Protein AF-A0ABD2IKB7-F1 (afdb_monomer)

Solvent-accessible surface area (backbone atoms only — not comparable to full-atom values): 7763 Å² total; per-residue (Å²): 134,60,76,66,59,55,52,52,53,53,53,51,49,54,49,46,44,50,51,31,52,49,42,38,49,51,48,58,51,61,67,73,79,58,76,78,95,60,91,88,40,71,68,62,49,49,51,37,52,50,39,39,52,43,30,52,53,41,40,52,55,45,49,54,51,50,51,52,64,71,72,52,77,84,47,81,87,52,75,61,56,63,69,58,49,33,60,50,23,46,51,42,15,49,46,23,39,51,42,17,51,50,45,47,63,74,49,47,41,81,88,78,74,42,69,46,96,63,79,50,67,51,31,55,48,24,42,50,51,11,52,52,22,43,45,46,38,70,77,68,104

Organism: Heterodera schachtii (NCBI:txid97005)

Radius of gyration: 17.63 Å; Cα contacts (8 Å, |Δi|>4): 123; chains: 1; bounding box: 43×24×58 Å

Foldseek 3Di:
DDPVLVVVVLVLLVVLLVLLVVLLVLLVCVVVPDDDDDDVCPLVVVLSVLSNVLSVVLNVLSVVVVVLVVPVVPDPVCVVVVVVQQVSLQSNLVSLQVSLVSVCVSQQDPPVRDRNPPPRVSSVSSNVSNVSSVCSNPVND

Structure (mmCIF, N/CA/C/O backbone):
data_AF-A0ABD2IKB7-F1
#
_entry.id   AF-A0ABD2IKB7-F1
#
loop_
_atom_site.group_PDB
_atom_site.id
_atom_site.type_symbol
_atom_site.label_atom_id
_atom_site.label_alt_id
_atom_site.label_comp_id
_atom_site.label_asym_id
_atom_site.label_entity_id
_atom_site.label_seq_id
_atom_site.pdbx_PDB_ins_code
_atom_site.Cartn_x
_atom_site.Cartn_y
_atom_site.Cartn_z
_atom_site.occupancy
_atom_site.B_iso_or_equiv
_atom_site.auth_seq_id
_atom_site.auth_comp_id
_atom_site.auth_asym_id
_atom_site.auth_atom_id
_atom_site.pdbx_PDB_model_num
ATOM 1 N N . MET A 1 1 ? -18.606 2.171 19.143 1.00 57.47 1 MET A N 1
ATOM 2 C CA . MET A 1 1 ? -18.263 1.098 18.176 1.00 57.47 1 MET A CA 1
ATOM 3 C C . MET A 1 1 ? -18.738 -0.252 18.702 1.00 57.47 1 MET A C 1
ATOM 5 O O . MET A 1 1 ? -18.486 -0.545 19.864 1.00 57.47 1 MET A O 1
ATOM 9 N N . THR A 1 2 ? -19.396 -1.073 17.878 1.00 66.75 2 THR A N 1
ATOM 10 C CA . THR A 1 2 ? -19.727 -2.467 18.227 1.00 66.75 2 THR A CA 1
ATOM 11 C C . THR A 1 2 ? -18.456 -3.328 18.248 1.00 66.75 2 THR A C 1
ATOM 13 O O . THR A 1 2 ? -17.520 -3.082 17.485 1.00 66.75 2 THR A O 1
ATOM 16 N N . ARG A 1 3 ? -18.401 -4.347 19.118 1.00 68.19 3 ARG A N 1
ATOM 17 C CA . ARG A 1 3 ? -17.240 -5.252 19.266 1.00 68.19 3 ARG A CA 1
ATOM 18 C C . ARG A 1 3 ? -16.834 -5.911 17.936 1.00 68.19 3 ARG A C 1
ATOM 20 O O . ARG A 1 3 ? -15.649 -6.049 17.664 1.00 68.19 3 ARG A O 1
ATOM 27 N N . ALA A 1 4 ? -17.815 -6.222 17.085 1.00 74.00 4 ALA A N 1
ATOM 28 C CA . ALA A 1 4 ? -17.607 -6.782 15.751 1.00 74.00 4 ALA A CA 1
ATOM 29 C C . ALA A 1 4 ? -16.868 -5.822 14.799 1.00 74.00 4 ALA A C 1
ATOM 31 O O . ALA A 1 4 ? -15.903 -6.234 14.162 1.00 74.00 4 ALA A O 1
ATOM 32 N N . ARG A 1 5 ? -17.245 -4.532 14.752 1.00 74.00 5 ARG A N 1
ATOM 33 C CA . ARG A 1 5 ? -16.571 -3.524 13.905 1.00 74.00 5 ARG A CA 1
ATOM 34 C C . ARG A 1 5 ? -15.096 -3.377 14.283 1.00 74.00 5 ARG A C 1
ATOM 36 O O . ARG A 1 5 ? -14.251 -3.343 13.401 1.00 74.00 5 ARG A O 1
ATOM 43 N N . ARG A 1 6 ? -14.778 -3.361 15.584 1.00 73.25 6 ARG A N 1
ATOM 44 C CA . ARG A 1 6 ? -13.382 -3.287 16.056 1.00 73.25 6 ARG A CA 1
ATOM 45 C C . ARG A 1 6 ? -12.547 -4.484 15.602 1.00 73.25 6 ARG A C 1
ATOM 47 O O . ARG A 1 6 ? -11.432 -4.280 15.140 1.00 73.25 6 ARG A O 1
ATOM 54 N N . CYS A 1 7 ? -13.081 -5.705 15.693 1.00 77.00 7 CYS A N 1
ATOM 55 C CA . CYS A 1 7 ? -12.375 -6.892 15.202 1.00 77.00 7 CYS A CA 1
ATOM 56 C C . CYS A 1 7 ? -12.106 -6.812 13.697 1.00 77.00 7 CYS A C 1
ATOM 58 O O . CYS A 1 7 ? -10.986 -7.078 13.279 1.00 77.00 7 CYS A O 1
ATOM 60 N N . VAL A 1 8 ? -13.097 -6.400 12.899 1.00 81.75 8 VAL A N 1
ATOM 61 C CA . VAL A 1 8 ? -12.941 -6.290 11.441 1.00 81.75 8 VAL A CA 1
ATOM 62 C C . VAL A 1 8 ? -11.869 -5.261 11.074 1.00 81.75 8 VAL A C 1
ATOM 64 O O . VAL A 1 8 ? -10.958 -5.571 10.309 1.00 81.75 8 VAL A O 1
ATOM 67 N N . VAL A 1 9 ? -11.908 -4.069 11.671 1.00 80.75 9 VAL A N 1
ATOM 68 C CA . VAL A 1 9 ? -10.909 -3.025 11.397 1.00 80.75 9 VAL A CA 1
ATOM 69 C C . VAL A 1 9 ? -9.505 -3.480 11.818 1.00 80.75 9 VAL A C 1
ATOM 71 O O . VAL A 1 9 ? -8.565 -3.347 11.038 1.00 80.75 9 VAL A O 1
ATOM 74 N N . LEU A 1 10 ? -9.357 -4.110 12.990 1.00 81.81 10 LEU A N 1
ATOM 75 C CA . LEU A 1 10 ? -8.077 -4.690 13.418 1.00 81.81 10 LEU A CA 1
ATOM 76 C C . LEU A 1 10 ? -7.557 -5.729 12.417 1.00 81.81 10 LEU A C 1
ATOM 78 O O . LEU A 1 10 ? -6.387 -5.668 12.048 1.00 81.81 10 LEU A O 1
ATOM 82 N N . THR A 1 11 ? -8.414 -6.637 11.936 1.00 84.50 11 THR A N 1
ATOM 83 C CA . THR A 1 11 ? -8.009 -7.632 10.928 1.00 84.50 11 THR A CA 1
ATOM 84 C C . THR A 1 11 ? -7.609 -7.001 9.596 1.00 84.50 11 THR A C 1
ATOM 86 O O . THR A 1 11 ? -6.688 -7.475 8.944 1.00 84.50 11 THR A O 1
ATOM 89 N N . LEU A 1 12 ? -8.254 -5.910 9.184 1.00 86.44 12 LEU A N 1
ATOM 90 C CA . LEU A 1 12 ? -7.916 -5.229 7.935 1.00 86.44 12 LEU A CA 1
ATOM 91 C C . LEU A 1 12 ? -6.576 -4.490 8.032 1.00 86.44 12 LEU A C 1
ATOM 93 O O . LEU A 1 12 ? -5.781 -4.554 7.095 1.00 86.44 12 LEU A O 1
ATOM 97 N N . TYR A 1 13 ? -6.279 -3.854 9.169 1.00 85.25 13 TYR A N 1
ATOM 98 C CA . TYR A 1 13 ? -4.971 -3.228 9.391 1.00 85.25 13 TYR A CA 1
ATOM 99 C C . TYR A 1 13 ? -3.838 -4.256 9.518 1.00 85.25 13 TYR A C 1
ATOM 101 O O . TYR A 1 13 ? -2.741 -3.989 9.032 1.00 85.25 13 TYR A O 1
ATOM 109 N N . THR A 1 14 ? -4.078 -5.444 10.089 1.00 86.31 14 THR A N 1
ATOM 110 C CA . THR A 1 14 ? -3.065 -6.519 10.087 1.00 86.31 14 THR A CA 1
ATOM 111 C C . THR A 1 14 ? -2.855 -7.116 8.696 1.00 86.31 14 THR A C 1
ATOM 113 O O . THR A 1 14 ? -1.727 -7.424 8.320 1.00 86.31 14 THR A O 1
ATOM 116 N N . ILE A 1 15 ? -3.912 -7.244 7.890 1.00 89.44 15 ILE A N 1
ATOM 117 C CA . ILE A 1 15 ? -3.786 -7.648 6.484 1.00 89.44 15 ILE A CA 1
ATOM 118 C C . ILE A 1 15 ? -3.009 -6.587 5.687 1.00 89.44 15 ILE A C 1
ATOM 120 O O . ILE A 1 15 ? -2.138 -6.944 4.894 1.00 89.44 15 ILE A O 1
ATOM 124 N N . SER A 1 16 ? -3.255 -5.296 5.935 1.00 89.75 16 SER A N 1
ATOM 125 C CA . SER A 1 16 ? -2.509 -4.195 5.310 1.00 89.75 16 SER A CA 1
ATOM 126 C C . SER A 1 16 ? -1.011 -4.251 5.624 1.00 89.75 16 SER A C 1
ATOM 128 O O . SER A 1 16 ? -0.189 -4.154 4.709 1.00 89.75 16 SER A O 1
ATOM 130 N N . THR A 1 17 ? -0.619 -4.486 6.882 1.00 87.62 17 THR A N 1
ATOM 131 C CA . THR A 1 17 ? 0.808 -4.590 7.230 1.00 87.62 17 THR A CA 1
ATOM 132 C C . THR A 1 17 ? 1.476 -5.792 6.560 1.00 87.62 17 THR A C 1
ATOM 134 O O . THR A 1 17 ? 2.615 -5.674 6.101 1.00 87.62 17 THR A O 1
ATOM 137 N N . LEU A 1 18 ? 0.775 -6.926 6.443 1.00 91.62 18 LEU A N 1
ATOM 138 C CA . LEU A 1 18 ? 1.269 -8.106 5.723 1.00 91.62 18 LEU A CA 1
ATOM 139 C C . LEU A 1 18 ? 1.435 -7.838 4.220 1.00 91.62 18 LEU A C 1
ATOM 141 O O . LEU A 1 18 ? 2.496 -8.127 3.669 1.00 91.62 18 LEU A O 1
ATOM 145 N N . LEU A 1 19 ? 0.432 -7.241 3.570 1.00 89.62 19 LEU A N 1
ATOM 146 C CA . LEU A 1 19 ? 0.488 -6.857 2.152 1.00 89.62 19 LEU A CA 1
ATOM 147 C C . LEU A 1 19 ? 1.601 -5.844 1.877 1.00 89.62 19 LEU A C 1
ATOM 149 O O . LEU A 1 19 ? 2.325 -5.987 0.896 1.00 89.62 19 LEU A O 1
ATOM 153 N N . SER A 1 20 ? 1.783 -4.856 2.754 1.00 88.12 20 SER A N 1
ATOM 154 C CA . SER A 1 20 ? 2.860 -3.873 2.615 1.00 88.12 20 SER A CA 1
ATOM 155 C C . SER A 1 20 ? 4.244 -4.517 2.778 1.00 88.12 20 SER A C 1
ATOM 157 O O . SER A 1 20 ? 5.159 -4.254 1.999 1.00 88.12 20 SER A O 1
ATOM 159 N N . SER A 1 21 ? 4.391 -5.454 3.721 1.00 87.19 21 SER A N 1
ATOM 160 C CA . SER A 1 21 ? 5.635 -6.222 3.896 1.00 87.19 21 SER A CA 1
ATOM 161 C C . SER A 1 21 ? 5.928 -7.107 2.679 1.00 87.19 21 SER A C 1
ATOM 163 O O . SER A 1 21 ? 7.072 -7.212 2.237 1.00 87.19 21 SER A O 1
ATOM 165 N N . PHE A 1 22 ? 4.888 -7.705 2.093 1.00 88.81 22 PHE A N 1
ATOM 166 C CA . PHE A 1 22 ? 4.992 -8.469 0.854 1.00 88.81 22 PHE A CA 1
ATOM 167 C C . PHE A 1 22 ? 5.361 -7.583 -0.344 1.00 88.81 22 PHE A C 1
ATOM 169 O O . PHE A 1 22 ? 6.160 -7.993 -1.182 1.00 88.81 22 PHE A O 1
ATOM 176 N N . LEU A 1 23 ? 4.862 -6.346 -0.398 1.00 85.69 23 LEU A N 1
ATOM 177 C CA . LEU A 1 23 ? 5.242 -5.374 -1.423 1.00 85.69 23 LEU A CA 1
ATOM 178 C C . LEU A 1 23 ? 6.725 -4.989 -1.324 1.00 85.69 23 LEU A C 1
ATOM 180 O O . LEU A 1 23 ? 7.407 -4.949 -2.346 1.00 85.69 23 LEU A O 1
ATOM 184 N N . ILE A 1 24 ? 7.249 -4.796 -0.107 1.00 85.56 24 ILE A N 1
ATOM 185 C CA . ILE A 1 24 ? 8.689 -4.581 0.121 1.00 85.56 24 ILE A CA 1
ATOM 186 C C . ILE A 1 24 ? 9.489 -5.804 -0.328 1.00 85.56 24 ILE A C 1
ATOM 188 O O . ILE A 1 24 ? 10.497 -5.649 -1.011 1.00 85.56 24 ILE A O 1
ATOM 192 N N . TYR A 1 25 ? 9.038 -7.014 0.016 1.00 83.94 25 TYR A N 1
ATOM 193 C CA . TYR A 1 25 ? 9.689 -8.250 -0.419 1.00 83.94 25 TYR A CA 1
ATOM 194 C C . TYR A 1 25 ? 9.753 -8.337 -1.949 1.00 83.94 25 TYR A C 1
ATOM 196 O O . TYR A 1 25 ? 10.826 -8.551 -2.510 1.00 83.94 25 TYR A O 1
ATOM 204 N N . LEU A 1 26 ? 8.631 -8.107 -2.633 1.00 80.81 26 LEU A N 1
ATOM 205 C CA . LEU A 1 26 ? 8.571 -8.135 -4.092 1.00 80.81 26 LEU A CA 1
ATOM 206 C C . LEU A 1 26 ? 9.456 -7.062 -4.730 1.00 80.81 26 LEU A C 1
ATOM 208 O O . LEU A 1 26 ? 10.151 -7.367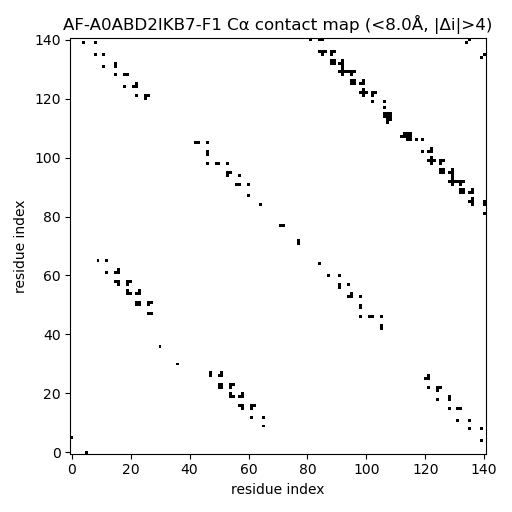 -5.694 1.00 80.81 26 LEU A O 1
ATOM 212 N N . ALA A 1 27 ? 9.463 -5.840 -4.192 1.00 76.44 27 ALA A N 1
ATOM 213 C CA . ALA A 1 27 ? 10.287 -4.747 -4.702 1.00 76.44 27 ALA A CA 1
ATOM 214 C C . ALA A 1 27 ? 11.791 -4.976 -4.450 1.00 76.44 27 ALA A C 1
ATOM 216 O O . ALA A 1 27 ? 12.606 -4.696 -5.325 1.00 76.44 27 ALA A O 1
ATOM 217 N N . ALA A 1 28 ? 12.168 -5.535 -3.295 1.00 72.38 28 ALA A N 1
ATOM 218 C CA . ALA A 1 28 ? 13.562 -5.791 -2.927 1.00 72.38 28 ALA A CA 1
ATOM 219 C C . ALA A 1 28 ? 14.161 -7.006 -3.659 1.00 72.38 28 ALA A C 1
ATOM 221 O O . ALA A 1 28 ? 15.271 -6.933 -4.188 1.00 72.38 28 ALA A O 1
ATOM 222 N N . PHE A 1 29 ? 13.428 -8.123 -3.736 1.00 65.12 29 PHE A N 1
ATOM 223 C CA . PHE A 1 29 ? 13.914 -9.348 -4.385 1.00 65.12 29 PHE A CA 1
ATOM 224 C C . PHE A 1 29 ? 13.848 -9.296 -5.917 1.00 65.12 29 PHE A C 1
ATOM 226 O O . PHE A 1 29 ? 14.517 -10.101 -6.572 1.00 65.12 29 PHE A O 1
ATOM 233 N N . HIS A 1 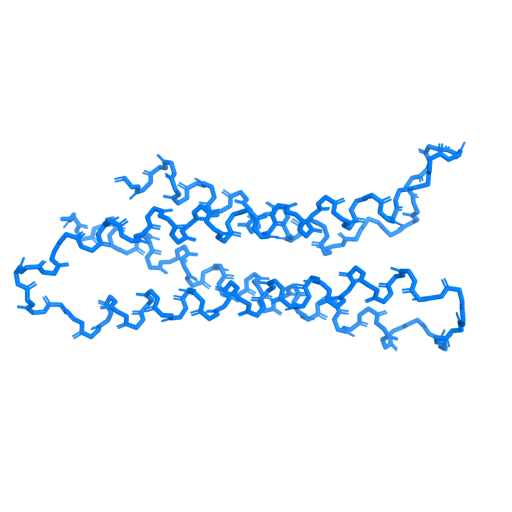30 ? 13.134 -8.325 -6.508 1.00 58.69 30 HIS A N 1
ATOM 234 C CA . HIS A 1 30 ? 13.144 -8.105 -7.961 1.00 58.69 30 HIS A CA 1
ATOM 235 C C . HIS A 1 30 ? 14.563 -7.882 -8.513 1.00 58.69 30 HIS A C 1
ATOM 237 O O . HIS A 1 30 ? 14.850 -8.260 -9.647 1.00 58.69 30 HIS A O 1
ATOM 243 N N . CYS A 1 31 ? 15.458 -7.318 -7.696 1.00 52.28 31 CYS A N 1
ATOM 244 C CA . CYS A 1 31 ? 16.831 -6.984 -8.070 1.00 52.28 31 CYS A CA 1
ATOM 245 C C . CYS A 1 31 ? 17.787 -8.197 -8.022 1.00 52.28 31 CYS A C 1
ATOM 247 O O . CYS A 1 31 ? 18.745 -8.278 -8.786 1.00 52.28 31 CYS A O 1
ATOM 249 N N . GLN A 1 32 ? 17.523 -9.188 -7.164 1.00 48.56 32 GLN A N 1
ATOM 250 C CA . GLN A 1 32 ? 18.484 -10.269 -6.907 1.00 48.56 32 GLN A CA 1
ATOM 251 C C . GLN A 1 32 ? 18.319 -11.482 -7.843 1.00 48.56 32 GLN A C 1
ATOM 253 O O . GLN A 1 32 ? 19.276 -12.224 -8.061 1.00 48.56 32 GLN A O 1
ATOM 258 N N . SER A 1 33 ? 17.130 -11.695 -8.421 1.00 44.88 33 SER A N 1
ATOM 259 C CA . SER A 1 33 ? 16.817 -12.918 -9.182 1.00 44.88 33 SER A CA 1
ATOM 260 C C . SER A 1 33 ? 17.141 -12.858 -10.685 1.00 44.88 33 SER A C 1
ATOM 262 O O . SER A 1 33 ? 17.140 -13.903 -11.337 1.00 44.88 33 SER A O 1
ATOM 264 N N . MET A 1 34 ? 17.405 -11.684 -11.264 1.00 43.38 34 MET A N 1
ATOM 265 C CA . MET A 1 34 ? 17.671 -11.523 -12.701 1.00 43.38 34 MET A CA 1
ATOM 266 C C . MET A 1 34 ? 18.989 -10.767 -12.905 1.00 43.38 34 MET A C 1
ATOM 268 O O . MET A 1 34 ? 19.002 -9.554 -13.017 1.00 43.38 34 MET A O 1
ATOM 272 N N . PHE A 1 35 ? 20.098 -11.515 -12.893 1.00 39.56 35 PHE A N 1
ATOM 273 C CA . PHE A 1 35 ? 21.381 -11.219 -13.549 1.00 39.56 35 PHE A CA 1
ATOM 274 C C . PHE A 1 35 ? 21.751 -9.737 -13.769 1.00 39.56 35 PHE A C 1
ATOM 276 O O . PHE A 1 35 ? 21.280 -9.124 -14.715 1.00 39.56 35 PHE A O 1
ATOM 283 N N . ARG A 1 36 ? 22.738 -9.249 -12.997 1.00 40.00 36 ARG A N 1
ATOM 284 C CA . ARG A 1 36 ? 23.550 -8.046 -13.279 1.00 40.00 36 ARG A CA 1
ATOM 285 C C . ARG A 1 36 ? 22.742 -6.823 -13.718 1.00 40.00 36 ARG A C 1
ATOM 287 O O . ARG A 1 36 ? 22.555 -6.573 -14.902 1.00 40.00 36 ARG A O 1
ATOM 294 N N . CYS A 1 37 ? 22.431 -5.994 -12.737 1.00 48.22 37 CYS A N 1
ATOM 295 C CA . CYS A 1 37 ? 22.014 -4.625 -12.945 1.00 48.22 37 CYS A CA 1
ATOM 296 C C . CYS A 1 37 ? 23.000 -3.854 -13.862 1.00 48.22 37 CYS A C 1
ATOM 298 O O . CYS A 1 37 ? 24.098 -3.487 -13.431 1.00 48.22 37 CYS A O 1
ATOM 300 N N . THR A 1 38 ? 22.647 -3.646 -15.136 1.00 40.97 38 THR A N 1
ATOM 301 C CA . THR A 1 38 ? 23.361 -2.774 -16.084 1.00 40.97 38 THR A CA 1
ATOM 302 C C . THR A 1 38 ? 22.532 -1.538 -16.422 1.00 40.97 38 THR A C 1
ATOM 304 O O . THR A 1 38 ? 21.363 -1.659 -16.759 1.00 40.97 38 THR A O 1
ATOM 307 N N . LEU A 1 39 ? 23.217 -0.385 -16.418 1.00 45.03 39 LEU A N 1
ATOM 308 C CA . LEU A 1 39 ? 22.904 1.031 -16.713 1.00 45.03 39 LEU A CA 1
ATOM 309 C C . LEU A 1 39 ? 21.614 1.485 -17.458 1.00 45.03 39 LEU A C 1
ATOM 311 O O . LEU A 1 39 ? 21.341 2.682 -17.436 1.00 45.03 39 LEU A O 1
ATOM 315 N N . LEU A 1 40 ? 20.786 0.613 -18.044 1.00 47.31 40 LEU A N 1
ATOM 316 C CA . LEU A 1 40 ? 19.433 0.920 -18.562 1.00 47.31 40 LEU A CA 1
ATOM 317 C C . LEU A 1 40 ? 18.385 1.106 -17.431 1.00 47.31 40 LEU A C 1
ATOM 319 O O . LEU A 1 40 ? 17.182 1.155 -17.650 1.00 47.31 40 LEU A O 1
ATOM 323 N N . GLU A 1 41 ? 18.862 1.169 -16.191 1.00 52.38 41 GLU A N 1
ATOM 324 C CA . GLU A 1 41 ? 18.179 0.702 -14.984 1.00 52.38 41 GLU A CA 1
ATOM 325 C C . GLU A 1 41 ? 17.876 1.810 -13.974 1.00 52.38 41 GLU A C 1
ATOM 327 O O . GLU A 1 41 ? 17.189 1.601 -12.979 1.00 52.38 41 GLU A O 1
ATOM 332 N N . LYS A 1 42 ? 18.329 3.030 -14.261 1.00 49.81 42 LYS A N 1
ATOM 333 C CA . LYS A 1 42 ? 18.089 4.205 -13.417 1.00 49.81 42 LYS A CA 1
ATOM 334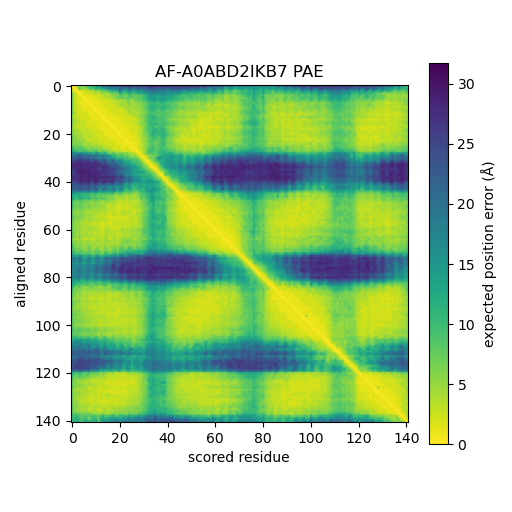 C C . LYS A 1 42 ? 16.595 4.561 -13.315 1.00 49.81 42 LYS A C 1
ATOM 336 O O . LYS A 1 42 ? 16.165 5.108 -12.305 1.00 49.81 42 LYS A O 1
ATOM 341 N N . GLN A 1 43 ? 15.810 4.229 -14.344 1.00 52.47 43 GLN A N 1
ATOM 342 C CA . GLN A 1 43 ? 14.370 4.494 -14.409 1.00 52.47 43 GLN A CA 1
ATOM 343 C C . GLN A 1 43 ? 13.551 3.438 -13.640 1.00 52.47 43 GLN A C 1
ATOM 345 O O . GLN A 1 43 ? 12.641 3.803 -12.903 1.00 52.47 43 GLN A O 1
ATOM 350 N N . ASN A 1 44 ? 13.956 2.163 -13.688 1.00 59.03 44 ASN A N 1
ATOM 351 C CA . ASN A 1 44 ? 13.334 1.080 -12.907 1.00 59.03 44 ASN A CA 1
ATOM 352 C C . ASN A 1 44 ? 13.741 1.115 -11.422 1.00 59.03 44 ASN A C 1
ATOM 354 O O . ASN A 1 44 ? 12.967 0.722 -10.554 1.00 59.03 44 ASN A O 1
ATOM 358 N N . GLN A 1 45 ? 14.931 1.637 -11.100 1.00 64.12 45 GLN A N 1
ATOM 359 C CA . GLN A 1 45 ? 15.332 1.893 -9.712 1.00 64.12 45 GLN A CA 1
ATOM 360 C C . GLN A 1 45 ? 14.436 2.935 -9.037 1.00 64.12 45 GLN A C 1
ATOM 362 O O . GLN A 1 45 ? 14.137 2.814 -7.851 1.00 64.12 45 GLN A O 1
ATOM 367 N N . PHE A 1 46 ? 13.984 3.950 -9.781 1.00 70.31 46 PHE A N 1
ATOM 368 C CA . PHE A 1 46 ? 13.116 4.987 -9.231 1.00 70.31 46 PHE A CA 1
ATOM 369 C C . PHE A 1 46 ? 11.765 4.416 -8.781 1.00 70.31 46 PHE A C 1
ATOM 371 O O . PHE A 1 46 ? 11.341 4.688 -7.659 1.00 70.31 46 PHE A O 1
ATOM 378 N N . THR A 1 47 ? 11.120 3.577 -9.598 1.00 74.38 47 THR A N 1
ATOM 379 C CA . THR A 1 47 ? 9.809 3.003 -9.249 1.00 74.38 47 THR A CA 1
ATOM 380 C C . THR A 1 47 ? 9.898 2.070 -8.042 1.00 74.38 47 THR A C 1
ATOM 382 O O . THR A 1 47 ? 9.088 2.176 -7.121 1.00 74.38 47 THR A O 1
ATOM 385 N N . GLN A 1 48 ? 10.954 1.255 -7.970 1.00 73.88 48 GLN A N 1
ATOM 386 C CA . GLN A 1 48 ? 11.211 0.350 -6.848 1.00 73.88 48 GLN A CA 1
ATOM 387 C C . GLN A 1 48 ? 11.475 1.101 -5.539 1.00 73.88 48 GLN A C 1
ATOM 389 O O . GLN A 1 48 ? 10.896 0.763 -4.505 1.00 73.88 48 GLN A O 1
ATOM 394 N N . ILE A 1 49 ? 12.319 2.140 -5.566 1.00 79.88 49 ILE A N 1
ATOM 395 C CA . ILE A 1 49 ? 12.622 2.948 -4.374 1.00 79.88 49 ILE A CA 1
ATOM 396 C C . ILE A 1 49 ? 11.358 3.658 -3.877 1.00 79.88 49 ILE A C 1
ATOM 398 O O . ILE A 1 49 ? 11.101 3.677 -2.672 1.00 79.88 49 ILE A O 1
ATOM 402 N N . VAL A 1 50 ? 10.547 4.200 -4.790 1.00 83.25 50 VAL A N 1
ATOM 403 C CA . VAL A 1 50 ? 9.274 4.852 -4.450 1.00 83.25 50 VAL A CA 1
ATOM 404 C C . VAL A 1 50 ? 8.289 3.852 -3.839 1.00 83.25 50 VAL A C 1
ATOM 406 O O . VAL A 1 50 ? 7.690 4.147 -2.803 1.00 83.25 50 VAL A O 1
ATOM 409 N N . ALA A 1 51 ? 8.166 2.653 -4.412 1.00 83.38 51 ALA A N 1
ATOM 410 C CA . ALA A 1 51 ? 7.306 1.595 -3.888 1.00 83.38 51 ALA A CA 1
ATOM 411 C C . ALA A 1 51 ? 7.721 1.161 -2.469 1.00 83.38 51 ALA A C 1
ATOM 413 O O . ALA A 1 51 ? 6.870 1.068 -1.583 1.00 83.38 51 ALA A O 1
ATOM 414 N N . ILE A 1 52 ? 9.024 0.972 -2.220 1.00 84.69 52 ILE A N 1
ATOM 415 C CA . ILE A 1 52 ? 9.557 0.634 -0.888 1.00 84.69 52 ILE A CA 1
ATOM 416 C C . ILE A 1 52 ? 9.302 1.774 0.107 1.00 84.69 52 ILE A C 1
ATOM 418 O O . ILE A 1 52 ? 8.849 1.524 1.225 1.00 84.69 52 ILE A O 1
ATOM 422 N N . LEU A 1 53 ? 9.548 3.027 -0.290 1.00 88.06 53 LEU A N 1
ATOM 423 C CA . LEU A 1 53 ? 9.318 4.193 0.564 1.00 88.06 53 LEU A CA 1
ATOM 424 C C . LEU A 1 53 ? 7.845 4.294 0.982 1.00 88.06 53 LEU A C 1
ATOM 426 O O . LEU A 1 53 ? 7.547 4.465 2.165 1.00 88.06 53 LEU A O 1
ATOM 430 N N . PHE A 1 54 ? 6.921 4.161 0.030 1.00 89.38 54 PHE A N 1
ATOM 431 C CA . PHE A 1 54 ? 5.487 4.235 0.305 1.00 89.38 54 PHE A CA 1
ATOM 432 C C . PHE A 1 54 ? 5.004 3.052 1.144 1.00 89.38 54 PHE A C 1
ATOM 434 O O . PHE A 1 54 ? 4.229 3.259 2.078 1.00 89.38 54 PHE A O 1
ATOM 441 N N . ALA A 1 55 ? 5.519 1.844 0.911 1.00 86.62 55 ALA A N 1
ATOM 442 C CA . ALA A 1 55 ? 5.230 0.685 1.752 1.00 86.62 55 ALA A CA 1
ATOM 443 C C . ALA A 1 55 ? 5.663 0.898 3.212 1.00 86.62 55 ALA A C 1
ATOM 445 O O . ALA A 1 55 ? 4.883 0.651 4.138 1.00 86.62 55 ALA A O 1
ATOM 446 N N . CYS A 1 56 ? 6.871 1.429 3.430 1.00 88.19 56 CYS A N 1
ATOM 447 C CA . CYS A 1 56 ? 7.369 1.786 4.759 1.00 88.19 56 CYS A CA 1
ATOM 448 C C . CYS A 1 56 ? 6.469 2.819 5.450 1.00 88.19 56 CYS A C 1
ATOM 450 O O . CYS A 1 56 ? 6.122 2.644 6.619 1.00 88.19 56 CYS A O 1
ATOM 452 N N . MET A 1 57 ? 6.039 3.862 4.732 1.00 90.12 57 MET A N 1
ATOM 453 C CA . MET A 1 57 ? 5.119 4.869 5.275 1.00 90.12 57 MET A CA 1
ATOM 454 C C . MET A 1 57 ? 3.765 4.257 5.664 1.00 90.12 57 MET A C 1
ATOM 456 O O . MET A 1 57 ? 3.253 4.550 6.745 1.00 90.12 57 MET A O 1
ATOM 460 N N . ILE A 1 58 ? 3.216 3.353 4.842 1.00 89.62 58 ILE A N 1
ATOM 461 C CA . ILE A 1 58 ? 1.958 2.646 5.136 1.00 89.62 58 ILE A CA 1
ATOM 462 C C . ILE A 1 58 ? 2.101 1.748 6.374 1.00 89.62 58 ILE A C 1
ATOM 464 O O . ILE A 1 58 ? 1.198 1.722 7.216 1.00 89.62 58 ILE A O 1
ATOM 468 N N . ILE A 1 59 ? 3.235 1.053 6.534 1.00 89.44 59 ILE A N 1
ATOM 469 C CA . ILE A 1 59 ? 3.513 0.231 7.726 1.00 89.44 59 ILE A CA 1
ATOM 470 C C . ILE A 1 59 ? 3.561 1.108 8.974 1.00 89.44 59 ILE A C 1
ATOM 472 O O . ILE A 1 59 ? 2.878 0.803 9.950 1.00 89.44 59 ILE A O 1
ATOM 476 N N . ILE A 1 60 ? 4.321 2.206 8.943 1.00 89.38 60 ILE A N 1
ATOM 477 C CA . ILE A 1 60 ? 4.442 3.121 10.085 1.00 89.38 60 ILE A CA 1
ATOM 478 C C . ILE A 1 60 ? 3.062 3.665 10.466 1.00 89.38 60 ILE A C 1
ATOM 480 O O . ILE A 1 60 ? 2.675 3.596 11.632 1.00 89.38 60 ILE A O 1
ATOM 484 N N . SER A 1 61 ? 2.283 4.130 9.488 1.00 86.94 61 SER A N 1
ATOM 485 C CA . SER A 1 61 ? 0.955 4.691 9.741 1.00 86.94 61 SER A CA 1
ATOM 486 C C . SER A 1 61 ? -0.038 3.657 10.291 1.00 86.94 61 SER A C 1
ATOM 488 O O . SER A 1 61 ? -0.832 3.951 11.189 1.00 86.94 61 SER A O 1
ATOM 490 N N . SER A 1 62 ? 0.036 2.414 9.806 1.00 85.88 62 SER A N 1
ATOM 491 C CA . SER A 1 62 ? -0.793 1.301 10.288 1.00 85.88 62 SER A CA 1
ATOM 492 C C . SER A 1 62 ? -0.402 0.857 11.701 1.00 85.88 62 SER A C 1
ATOM 494 O O . SER A 1 62 ? -1.275 0.610 12.532 1.00 85.88 62 SER A O 1
ATOM 496 N N . LEU A 1 63 ? 0.898 0.817 12.014 1.00 84.38 63 LEU A N 1
ATOM 497 C CA . LEU A 1 63 ? 1.401 0.499 13.354 1.00 84.38 63 LEU A CA 1
ATOM 498 C C . LEU A 1 63 ? 1.054 1.587 14.372 1.00 84.38 63 LEU A C 1
ATOM 500 O O . LEU A 1 63 ? 0.661 1.258 15.490 1.00 84.38 63 LEU A O 1
ATOM 504 N N . ILE A 1 64 ? 1.144 2.866 13.995 1.00 84.69 64 ILE A N 1
ATOM 505 C CA . ILE A 1 64 ? 0.730 3.989 14.852 1.00 84.69 64 ILE A CA 1
ATOM 506 C C . ILE A 1 64 ? -0.759 3.869 15.195 1.00 84.69 64 ILE A C 1
ATOM 508 O O . ILE A 1 64 ? -1.136 4.031 16.359 1.00 84.69 64 ILE A O 1
ATOM 512 N N . TRP A 1 65 ? -1.602 3.540 14.211 1.00 80.69 65 TRP A N 1
ATOM 513 C CA . TRP A 1 65 ? -3.031 3.326 14.440 1.00 80.69 65 TRP A CA 1
ATOM 514 C C . TRP A 1 65 ? -3.289 2.1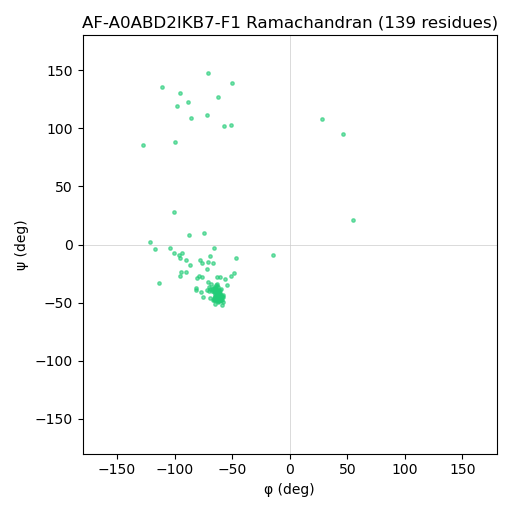22 15.358 1.00 80.69 65 TRP A C 1
ATOM 516 O O . TRP A 1 65 ? -4.069 2.230 16.309 1.00 80.69 65 TRP A O 1
ATOM 526 N N . LEU A 1 66 ? -2.602 0.998 15.133 1.00 79.31 66 LEU A N 1
ATOM 527 C CA . LEU A 1 66 ? -2.747 -0.217 15.942 1.00 79.31 66 LEU A CA 1
ATOM 528 C C . LEU A 1 66 ? -2.286 0.016 17.390 1.00 79.31 66 LEU A C 1
ATOM 530 O O . LEU A 1 66 ? -3.008 -0.317 18.329 1.00 79.31 66 LEU A O 1
ATOM 534 N N . TYR A 1 67 ? -1.147 0.684 17.580 1.00 79.81 67 TYR A N 1
ATOM 535 C CA . TYR A 1 67 ? -0.641 1.082 18.895 1.00 79.81 67 TYR A CA 1
ATOM 536 C C . TYR A 1 67 ? -1.627 1.994 19.638 1.00 79.81 67 TYR A C 1
ATOM 538 O O . TYR A 1 67 ? -1.936 1.756 20.809 1.00 79.81 67 TYR A O 1
ATOM 546 N N . ALA A 1 68 ? -2.175 3.005 18.953 1.00 75.81 68 ALA A N 1
ATOM 547 C CA . ALA A 1 68 ? -3.156 3.915 19.537 1.00 75.81 68 ALA A CA 1
ATOM 548 C C . ALA A 1 68 ? -4.429 3.183 19.998 1.00 75.81 68 ALA A C 1
ATOM 550 O O . ALA A 1 68 ? -4.953 3.493 21.069 1.00 75.81 68 ALA A O 1
ATOM 551 N N . ASN A 1 69 ? -4.890 2.189 19.232 1.00 71.75 69 ASN A N 1
ATOM 552 C CA . ASN A 1 69 ? -6.089 1.410 19.548 1.00 71.75 69 ASN A CA 1
ATOM 553 C C . ASN A 1 69 ? -5.863 0.320 20.608 1.00 71.75 69 ASN A C 1
ATOM 555 O O . ASN A 1 69 ? -6.805 -0.015 21.325 1.00 71.75 69 ASN A O 1
ATOM 559 N N . CYS A 1 70 ? -4.645 -0.212 20.749 1.00 70.19 70 CYS A N 1
ATOM 560 C CA . CYS A 1 70 ? -4.317 -1.187 21.793 1.00 70.19 70 CYS A CA 1
ATOM 561 C C . CYS A 1 70 ? -4.133 -0.544 23.177 1.00 70.19 70 CYS A C 1
ATOM 563 O O . CYS A 1 70 ? -4.600 -1.106 24.164 1.00 70.19 70 CYS A O 1
ATOM 565 N N . TYR A 1 71 ? -3.475 0.619 23.265 1.00 65.44 71 TYR A N 1
ATOM 566 C CA . TYR A 1 71 ? -3.074 1.199 24.558 1.00 65.44 71 TYR A CA 1
ATOM 567 C C . TYR A 1 71 ? -4.050 2.225 25.146 1.00 65.44 71 TYR A C 1
ATOM 569 O O . TYR A 1 71 ? -4.084 2.392 26.362 1.00 65.44 71 TYR A O 1
ATOM 577 N N . LYS A 1 72 ? -4.844 2.940 24.337 1.00 59.50 72 LYS A N 1
ATOM 578 C CA . LYS A 1 72 ? -5.639 4.087 24.827 1.00 59.50 72 LYS A CA 1
ATOM 579 C C . LYS A 1 72 ? -7.127 3.787 25.077 1.00 59.50 72 LYS A C 1
ATOM 581 O O . LYS A 1 72 ? -7.962 4.687 25.000 1.00 59.50 72 LYS A O 1
ATOM 586 N N . VAL A 1 73 ? -7.464 2.537 25.396 1.00 54.50 73 VAL A N 1
ATOM 587 C CA . VAL A 1 73 ? -8.852 2.046 25.541 1.00 54.50 73 VAL A CA 1
ATOM 588 C C . VAL A 1 73 ? -9.620 2.663 26.730 1.00 54.50 73 VAL A C 1
ATOM 590 O O . VAL A 1 73 ? -10.847 2.612 26.733 1.00 54.50 73 VAL A O 1
ATOM 593 N N . GLU A 1 74 ? -8.957 3.307 27.696 1.00 51.97 74 GLU A N 1
ATOM 594 C CA . GLU A 1 74 ? -9.596 3.745 28.954 1.00 51.97 74 GLU A CA 1
ATOM 595 C C . GLU A 1 74 ? -10.113 5.193 29.010 1.00 51.97 74 GLU A C 1
ATOM 597 O O 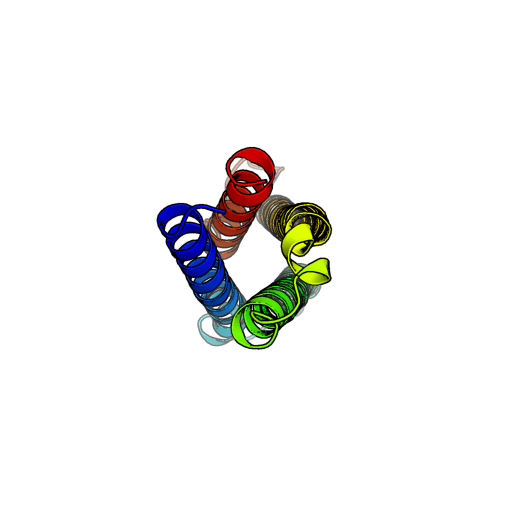. GLU A 1 74 ? -10.875 5.523 29.916 1.00 51.97 74 GLU A O 1
ATOM 602 N N . ASN A 1 75 ? -9.786 6.065 28.051 1.00 49.44 75 ASN A N 1
ATOM 603 C CA . ASN A 1 75 ? -10.222 7.465 28.119 1.00 49.44 75 ASN A CA 1
ATOM 604 C C . ASN A 1 75 ? -11.485 7.713 27.278 1.00 49.44 75 ASN A C 1
ATOM 606 O O . ASN A 1 75 ? -11.494 7.584 26.056 1.00 49.44 75 ASN A O 1
ATOM 610 N N . THR A 1 76 ? -12.566 8.146 27.922 1.00 52.47 76 THR A N 1
ATOM 611 C CA . THR A 1 76 ? -13.866 8.463 27.300 1.00 52.47 76 THR A CA 1
ATOM 612 C C . THR A 1 76 ? -13.799 9.585 26.252 1.00 52.47 76 THR A C 1
ATOM 614 O O . THR A 1 76 ? -14.545 9.536 25.276 1.00 52.47 76 THR A O 1
ATOM 617 N N . CYS A 1 77 ? -12.851 10.527 26.357 1.00 47.09 77 CYS A N 1
ATOM 618 C CA . CYS A 1 77 ? -12.581 11.544 25.319 1.00 47.09 77 CYS A CA 1
ATOM 619 C C . CYS A 1 77 ? -11.929 10.973 24.040 1.00 47.09 77 CYS A C 1
ATOM 621 O O . CYS A 1 77 ? -11.898 11.626 23.000 1.00 47.09 77 CYS A O 1
ATOM 623 N N . LEU A 1 78 ? -11.402 9.750 24.115 1.00 49.34 78 LEU A N 1
ATOM 624 C CA . LEU A 1 78 ? -10.630 9.057 23.082 1.00 49.34 78 LEU A CA 1
ATOM 625 C C . LEU A 1 78 ? -11.511 8.153 22.196 1.00 49.34 78 LEU A C 1
ATOM 627 O O . LEU A 1 78 ? -11.083 7.661 21.157 1.00 49.34 78 LEU A O 1
ATOM 631 N N . ASN A 1 79 ? -12.785 7.987 22.552 1.00 48.25 79 ASN A N 1
ATOM 632 C CA . ASN A 1 79 ? -13.759 7.222 21.768 1.00 48.25 79 ASN A CA 1
ATOM 633 C C . ASN A 1 79 ? -14.128 7.911 20.428 1.00 48.25 79 ASN A C 1
ATOM 635 O O . ASN A 1 79 ? -14.752 7.289 19.573 1.00 48.25 79 ASN A O 1
ATOM 639 N N . ASN A 1 80 ? -13.700 9.168 20.232 1.00 49.22 80 ASN A N 1
ATOM 640 C CA . ASN A 1 80 ? -13.782 9.932 18.978 1.00 49.22 80 ASN A CA 1
ATOM 641 C C . ASN A 1 80 ? -12.575 9.720 18.035 1.00 49.22 80 ASN A C 1
ATOM 643 O O . ASN A 1 80 ? -12.466 10.405 17.019 1.00 49.22 80 ASN A O 1
ATOM 647 N N . TYR A 1 81 ? -11.670 8.771 18.320 1.00 50.19 81 TYR A N 1
ATOM 648 C CA . TYR A 1 81 ? -10.492 8.491 17.474 1.00 50.19 81 TYR A CA 1
ATOM 649 C C . TYR A 1 81 ? -10.826 7.939 16.074 1.00 50.19 81 TYR A C 1
ATOM 651 O O . TYR A 1 81 ? -9.937 7.861 15.229 1.00 50.19 81 TYR A O 1
ATOM 659 N N . ASN A 1 82 ? -12.112 7.707 15.779 1.00 57.91 82 ASN A N 1
ATOM 660 C CA . ASN A 1 82 ? -12.636 7.611 14.412 1.00 57.91 82 ASN A CA 1
ATOM 661 C C . ASN A 1 82 ? -12.229 8.810 13.528 1.00 57.91 82 ASN A C 1
ATOM 663 O O . ASN A 1 82 ? -12.123 8.650 12.316 1.00 57.91 82 ASN A O 1
ATOM 667 N N . PHE A 1 83 ? -11.981 10.003 14.094 1.00 62.47 83 PHE A N 1
ATOM 668 C CA . PHE A 1 83 ? -11.633 11.184 13.291 1.00 62.47 83 PHE A CA 1
ATOM 669 C C . PHE A 1 83 ? -10.313 11.035 12.524 1.00 62.47 83 PHE A C 1
ATOM 671 O O . PHE A 1 83 ? -10.196 11.563 11.425 1.00 62.47 83 PHE A O 1
ATOM 678 N N . LEU A 1 84 ? -9.323 10.323 13.076 1.00 69.00 84 LEU A N 1
ATOM 679 C CA . LEU A 1 84 ? -8.024 10.120 12.418 1.00 69.00 84 LEU A CA 1
ATOM 680 C C . LEU A 1 84 ? -7.939 8.792 11.654 1.00 69.00 84 LEU A C 1
ATOM 682 O O . LEU A 1 84 ? -6.999 8.593 10.888 1.00 69.00 84 LEU A O 1
ATOM 686 N N . GLU A 1 85 ? -8.928 7.909 11.807 1.00 74.81 85 GLU A N 1
ATOM 687 C CA . GLU A 1 85 ? -9.027 6.661 11.045 1.00 74.81 85 GLU A CA 1
ATOM 688 C C . GLU A 1 85 ? -9.255 6.941 9.552 1.00 74.81 85 GLU A C 1
ATOM 690 O O . GLU A 1 85 ? -8.508 6.431 8.716 1.00 74.81 85 GLU A O 1
ATOM 695 N N . MET A 1 86 ? -10.199 7.832 9.221 1.00 81.56 86 MET A N 1
ATOM 696 C CA . MET A 1 86 ? -10.509 8.189 7.831 1.00 81.56 86 MET A CA 1
ATOM 697 C C . MET A 1 86 ? -9.341 8.894 7.114 1.00 81.56 86 MET A C 1
ATOM 699 O O . MET A 1 86 ? -8.936 8.411 6.056 1.00 81.56 86 MET A O 1
ATOM 703 N N . PRO A 1 87 ? -8.719 9.963 7.658 1.00 82.44 87 PRO A N 1
ATOM 704 C CA . PRO A 1 87 ? -7.571 10.608 7.023 1.00 82.44 87 PRO A CA 1
ATOM 705 C C . PRO A 1 87 ? -6.389 9.655 6.838 1.00 82.44 87 PRO A C 1
ATOM 707 O O . PRO A 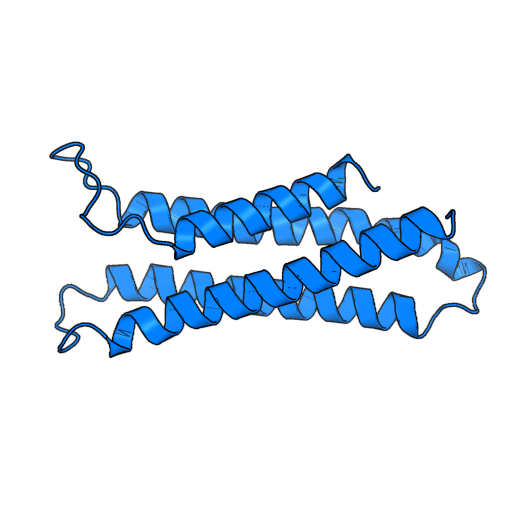1 87 ? -5.729 9.696 5.802 1.00 82.44 87 PRO A O 1
ATOM 710 N N . ASN A 1 88 ? -6.140 8.769 7.809 1.00 85.00 88 ASN A N 1
ATOM 711 C CA . ASN A 1 88 ? -5.068 7.784 7.715 1.00 85.00 88 ASN A CA 1
ATOM 712 C C . ASN A 1 88 ? -5.327 6.763 6.596 1.00 85.00 88 ASN A C 1
ATOM 714 O O . ASN A 1 88 ? -4.439 6.483 5.789 1.00 85.00 88 ASN A O 1
ATOM 718 N N . ALA A 1 89 ? -6.546 6.223 6.525 1.00 86.75 89 ALA A N 1
ATOM 719 C CA . ALA A 1 89 ? -6.930 5.279 5.482 1.00 86.75 89 ALA A CA 1
ATOM 720 C C . ALA A 1 89 ? -6.871 5.924 4.086 1.00 86.75 89 ALA A C 1
ATOM 722 O O . ALA A 1 89 ? -6.295 5.337 3.173 1.00 86.75 89 ALA A O 1
ATOM 723 N N . VAL A 1 90 ? -7.361 7.160 3.929 1.00 88.75 90 VAL A N 1
ATOM 724 C CA . VAL A 1 90 ? -7.268 7.909 2.662 1.00 88.75 90 VAL A CA 1
ATOM 725 C C . VAL A 1 90 ? -5.810 8.154 2.265 1.00 88.75 90 VAL A C 1
ATOM 727 O O . VAL A 1 90 ? -5.442 7.915 1.115 1.00 88.75 90 VAL A O 1
ATOM 730 N N . PHE A 1 91 ? -4.959 8.567 3.207 1.00 88.69 91 PHE A N 1
ATOM 731 C CA . PHE A 1 91 ? -3.533 8.780 2.954 1.00 88.69 91 PHE A CA 1
ATOM 732 C C . PHE A 1 91 ? -2.831 7.494 2.491 1.00 88.69 91 PHE A C 1
ATOM 734 O O . PHE A 1 91 ? -2.148 7.497 1.465 1.00 88.69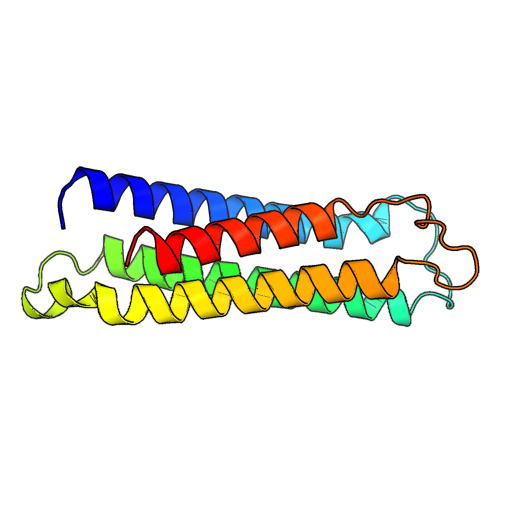 91 PHE A O 1
ATOM 741 N N . CYS A 1 92 ? -3.055 6.373 3.183 1.00 88.56 92 CYS A N 1
ATOM 742 C CA . CYS A 1 92 ? -2.483 5.077 2.805 1.00 88.56 92 CYS A CA 1
ATOM 743 C C . CYS A 1 92 ? -3.017 4.583 1.450 1.00 88.56 92 CYS A C 1
ATOM 745 O O . CYS A 1 92 ? -2.249 4.070 0.635 1.00 88.56 92 CYS A O 1
ATOM 747 N N . SER A 1 93 ? -4.311 4.788 1.176 1.00 91.81 93 SER A N 1
ATOM 748 C CA . SER A 1 93 ? -4.937 4.459 -0.110 1.00 91.81 93 SER A CA 1
ATOM 749 C C . SER A 1 93 ? -4.314 5.238 -1.265 1.00 91.81 93 SER A C 1
ATOM 751 O O . SER A 1 93 ? -4.089 4.668 -2.335 1.00 91.81 93 SER A O 1
ATOM 753 N N . LEU A 1 94 ? -4.039 6.529 -1.057 1.00 92.12 94 LEU A N 1
ATOM 754 C CA . LEU A 1 94 ? -3.446 7.405 -2.062 1.00 92.12 94 LEU A CA 1
ATOM 755 C C . LEU A 1 94 ? -1.992 7.019 -2.344 1.00 92.12 94 LEU A C 1
ATOM 757 O O . LEU A 1 94 ? -1.629 6.869 -3.505 1.00 92.12 94 LEU A O 1
ATOM 761 N N . LEU A 1 95 ? -1.182 6.780 -1.308 1.00 90.12 95 LEU A N 1
ATOM 762 C CA . LEU A 1 95 ? 0.201 6.317 -1.480 1.00 90.12 95 LEU A CA 1
ATOM 763 C C . LEU A 1 95 ? 0.275 4.984 -2.238 1.00 90.12 95 LEU A C 1
ATOM 765 O O . LEU A 1 95 ? 1.060 4.850 -3.178 1.00 90.12 95 LEU A O 1
ATOM 769 N N . ALA A 1 96 ? -0.574 4.019 -1.875 1.00 89.38 96 ALA A N 1
ATOM 770 C CA . ALA A 1 96 ? -0.653 2.734 -2.566 1.00 89.38 96 ALA A CA 1
ATOM 771 C C . ALA A 1 96 ? -1.148 2.883 -4.018 1.00 89.38 96 ALA A C 1
ATOM 773 O O . ALA A 1 96 ? -0.628 2.234 -4.925 1.00 89.38 96 ALA A O 1
ATOM 774 N N . GLY A 1 97 ? -2.112 3.778 -4.256 1.00 88.62 97 GLY A N 1
ATOM 775 C CA . GLY A 1 97 ? -2.622 4.079 -5.594 1.00 88.62 97 GLY A CA 1
ATOM 776 C C . GLY A 1 97 ? -1.563 4.721 -6.492 1.00 88.62 97 GLY A C 1
ATOM 777 O O . GLY A 1 97 ? -1.375 4.288 -7.626 1.00 88.62 97 GLY A O 1
ATOM 778 N N . VAL A 1 98 ? -0.813 5.697 -5.976 1.00 89.69 98 VAL A N 1
ATOM 779 C CA . VAL A 1 98 ? 0.291 6.335 -6.709 1.00 89.69 98 VAL A CA 1
ATOM 780 C C . VAL A 1 98 ? 1.397 5.321 -7.015 1.00 89.69 98 VAL A C 1
ATOM 782 O O . VAL A 1 98 ? 1.870 5.289 -8.148 1.00 89.69 98 VAL A O 1
ATOM 785 N N . ALA A 1 99 ? 1.762 4.445 -6.069 1.00 85.69 99 ALA A N 1
ATOM 786 C CA . ALA A 1 99 ? 2.708 3.354 -6.333 1.00 85.69 99 ALA A CA 1
ATOM 787 C C . ALA A 1 99 ? 2.232 2.438 -7.473 1.00 85.69 99 ALA A C 1
ATOM 789 O O . ALA A 1 99 ? 3.015 2.102 -8.356 1.00 85.69 99 ALA A O 1
ATOM 790 N N . CYS A 1 100 ? 0.944 2.077 -7.481 1.00 87.06 100 CYS A N 1
ATOM 791 C CA . CYS A 1 100 ? 0.343 1.257 -8.533 1.00 87.06 100 CYS A CA 1
ATOM 792 C C . CYS A 1 100 ? 0.425 1.937 -9.909 1.00 87.06 100 CYS A C 1
ATOM 794 O O . CYS A 1 100 ? 0.888 1.331 -10.873 1.00 87.06 100 CYS A O 1
ATOM 796 N N . VAL A 1 101 ? 0.033 3.213 -10.001 1.00 88.31 101 VAL A N 1
ATOM 797 C CA . VAL A 1 101 ? 0.048 3.962 -11.269 1.00 88.31 101 VAL A CA 1
ATOM 798 C C . VAL A 1 101 ? 1.469 4.146 -11.795 1.00 88.31 101 VAL A C 1
ATOM 800 O O . VAL A 1 101 ? 1.691 3.964 -12.989 1.00 88.31 101 VAL A O 1
ATOM 803 N N . ILE A 1 102 ? 2.431 4.469 -10.926 1.00 83.62 102 ILE A N 1
ATOM 804 C CA . ILE A 1 102 ? 3.845 4.595 -11.309 1.00 83.62 102 ILE A CA 1
ATOM 805 C C . ILE A 1 102 ? 4.357 3.258 -11.857 1.00 83.62 102 ILE A C 1
ATOM 807 O O . ILE A 1 102 ? 4.944 3.225 -12.935 1.00 83.62 102 ILE A O 1
ATOM 811 N N . GLU A 1 103 ? 4.088 2.148 -11.171 1.00 80.25 103 GLU A N 1
ATOM 812 C CA . GLU A 1 103 ? 4.504 0.821 -11.633 1.00 80.25 103 GLU A CA 1
ATOM 813 C C . GLU A 1 103 ? 3.869 0.432 -12.973 1.00 80.25 103 GLU A C 1
ATOM 815 O O . GLU A 1 103 ? 4.555 -0.127 -13.826 1.00 80.25 103 GLU A O 1
ATOM 820 N N . ILE A 1 104 ? 2.594 0.758 -13.204 1.00 81.62 104 ILE A N 1
ATOM 821 C CA . ILE A 1 104 ? 1.946 0.518 -14.501 1.00 81.62 104 ILE A CA 1
ATOM 822 C C . ILE A 1 104 ? 2.580 1.397 -15.584 1.00 81.62 104 ILE A C 1
ATOM 824 O O . ILE A 1 104 ? 2.926 0.895 -16.648 1.00 81.62 104 ILE A O 1
ATOM 828 N N . HIS A 1 105 ? 2.764 2.690 -15.318 1.00 81.88 105 HIS A N 1
ATOM 829 C CA . HIS A 1 105 ? 3.239 3.650 -16.315 1.00 81.88 105 HIS A CA 1
ATOM 830 C C . HIS A 1 105 ? 4.658 3.350 -16.809 1.00 81.88 105 HIS A C 1
ATOM 832 O O . HIS A 1 105 ? 4.938 3.497 -17.994 1.00 81.88 105 HIS A O 1
ATOM 838 N N . TYR A 1 106 ? 5.547 2.913 -15.917 1.00 73.44 106 TYR A N 1
ATOM 839 C CA . TYR A 1 106 ? 6.940 2.631 -16.269 1.00 73.44 106 TYR A CA 1
ATOM 840 C C . TYR A 1 106 ? 7.175 1.212 -16.808 1.00 73.44 106 TYR A C 1
ATOM 842 O O . TYR A 1 106 ? 8.205 0.984 -17.437 1.00 73.44 106 TYR A O 1
ATOM 850 N N . ASN A 1 107 ? 6.248 0.270 -16.592 1.00 71.25 107 ASN A N 1
ATOM 851 C CA . ASN A 1 107 ? 6.346 -1.091 -17.139 1.00 71.25 107 ASN A CA 1
ATOM 852 C C . ASN A 1 107 ? 5.480 -1.323 -18.391 1.00 71.25 107 ASN A C 1
ATOM 854 O O . ASN A 1 107 ? 5.568 -2.398 -18.995 1.00 71.25 107 ASN A O 1
ATOM 858 N N . PHE A 1 108 ? 4.637 -0.362 -18.778 1.00 71.94 108 PHE A N 1
ATOM 859 C CA . PHE A 1 108 ? 3.827 -0.443 -19.990 1.00 71.94 108 PHE A CA 1
ATOM 860 C C . PHE A 1 108 ? 4.596 0.120 -21.187 1.00 71.94 108 PHE A C 1
ATOM 862 O O . PHE A 1 108 ? 5.004 1.282 -21.170 1.00 71.94 108 PHE A O 1
ATOM 869 N N . ASP A 1 109 ? 4.779 -0.694 -22.227 1.00 68.44 109 ASP A N 1
ATOM 870 C CA . ASP A 1 109 ? 5.384 -0.221 -23.464 1.00 68.44 109 ASP A CA 1
ATOM 871 C C . ASP A 1 109 ? 4.306 0.389 -24.372 1.00 68.44 109 ASP A C 1
ATOM 873 O O . ASP A 1 109 ? 3.427 -0.293 -24.904 1.00 68.44 109 ASP A O 1
ATOM 877 N N . TYR A 1 110 ? 4.348 1.713 -24.515 1.00 67.00 110 TYR A N 1
ATOM 878 C CA . TYR A 1 110 ? 3.355 2.466 -25.277 1.00 67.00 110 TYR A CA 1
ATOM 879 C C . TYR A 1 110 ? 3.540 2.354 -26.793 1.00 67.00 110 TYR A C 1
ATOM 881 O O . TYR A 1 110 ? 2.611 2.708 -27.521 1.00 67.00 110 TYR A O 1
ATOM 889 N N . THR A 1 111 ? 4.699 1.895 -27.284 1.00 64.12 111 THR A N 1
ATOM 890 C CA . THR A 1 111 ? 4.946 1.804 -28.732 1.00 64.12 111 THR A CA 1
ATOM 891 C C . THR A 1 111 ? 4.339 0.556 -29.351 1.00 64.12 111 THR A C 1
ATOM 893 O O . THR A 1 111 ? 3.747 0.654 -30.422 1.00 64.12 111 THR A O 1
ATOM 896 N N . ASP A 1 112 ? 4.405 -0.576 -28.650 1.00 69.38 112 ASP A N 1
ATOM 897 C CA . ASP A 1 112 ? 3.885 -1.853 -29.153 1.00 69.38 112 ASP A CA 1
ATOM 898 C C . ASP A 1 112 ? 2.539 -2.251 -28.510 1.00 69.38 112 ASP A C 1
ATOM 900 O O . ASP A 1 112 ? 1.936 -3.246 -28.903 1.00 69.38 112 ASP A O 1
ATOM 904 N N . ILE A 1 113 ? 2.022 -1.468 -27.542 1.00 70.12 113 ILE A N 1
ATOM 905 C CA . ILE A 1 113 ? 0.815 -1.791 -26.738 1.00 70.12 113 ILE A CA 1
ATOM 906 C C . ILE A 1 113 ? 0.966 -3.172 -26.061 1.00 70.12 113 ILE A C 1
ATOM 908 O O . ILE A 1 113 ? 0.007 -3.827 -25.650 1.00 70.12 113 ILE A O 1
ATOM 912 N N . GLU A 1 114 ? 2.204 -3.631 -25.909 1.00 66.94 114 GLU A N 1
ATOM 913 C CA . GLU A 1 114 ? 2.525 -4.867 -25.231 1.00 66.94 114 GLU A CA 1
ATOM 914 C C . GLU A 1 114 ? 2.871 -4.547 -23.782 1.00 66.94 114 GLU A C 1
ATOM 916 O O . GLU A 1 114 ? 3.687 -3.682 -23.455 1.00 66.94 114 GLU A O 1
ATOM 921 N N . TRP A 1 115 ? 2.243 -5.283 -22.872 1.00 58.31 115 TRP A N 1
ATOM 922 C CA . TRP A 1 115 ? 2.758 -5.354 -21.519 1.00 58.31 115 TRP A CA 1
ATOM 923 C C . TRP A 1 115 ? 4.147 -5.974 -21.613 1.00 58.31 115 TRP A C 1
ATOM 925 O O . TRP A 1 115 ? 4.293 -7.071 -22.162 1.00 58.31 115 TRP A O 1
ATOM 935 N N . THR A 1 116 ? 5.165 -5.323 -21.043 1.00 57.44 116 THR A N 1
ATOM 936 C CA . THR A 1 116 ? 6.425 -6.032 -20.805 1.00 57.44 116 THR A CA 1
ATOM 937 C C . THR A 1 116 ? 6.079 -7.342 -20.083 1.00 57.44 116 THR A C 1
ATOM 939 O O . THR A 1 116 ? 5.181 -7.364 -19.240 1.00 57.44 116 THR A O 1
ATOM 942 N N . LYS A 1 117 ? 6.727 -8.468 -20.439 1.00 50.16 117 LYS A N 1
ATOM 943 C CA . LYS A 1 117 ? 6.391 -9.850 -19.988 1.00 50.16 117 LYS A CA 1
ATOM 944 C C . LYS A 1 117 ? 6.148 -10.026 -18.474 1.00 50.16 117 LYS A C 1
ATOM 946 O O . LYS A 1 117 ? 5.711 -11.084 -18.030 1.00 50.16 117 LYS A O 1
ATOM 951 N N . LYS A 1 118 ? 6.485 -9.019 -17.676 1.00 52.25 118 LYS A N 1
ATOM 952 C CA . LYS A 1 118 ? 6.310 -8.915 -16.241 1.00 52.25 118 LYS A CA 1
ATOM 953 C C . LYS A 1 118 ? 5.072 -8.067 -15.951 1.00 52.25 118 LYS A C 1
ATOM 955 O O . LYS A 1 118 ? 5.176 -6.874 -15.700 1.00 52.25 118 LYS A O 1
ATOM 960 N N . TRP A 1 119 ? 3.903 -8.694 -15.890 1.00 53.22 119 TRP A N 1
ATOM 961 C CA . TRP A 1 119 ? 2.827 -8.158 -15.058 1.00 53.22 119 TRP A CA 1
ATOM 962 C C . TRP A 1 119 ? 3.401 -8.063 -13.635 1.00 53.22 119 TRP A C 1
ATOM 964 O O . TRP A 1 119 ? 3.654 -9.092 -12.998 1.00 53.22 119 TRP A O 1
ATOM 974 N N . THR A 1 120 ? 3.788 -6.863 -13.190 1.00 67.19 120 THR A N 1
ATOM 975 C CA . THR A 1 120 ? 4.551 -6.735 -11.950 1.00 67.19 120 THR A CA 1
ATOM 976 C C . THR A 1 120 ? 3.599 -7.037 -10.806 1.00 67.19 120 THR A C 1
ATOM 978 O O . THR A 1 120 ? 2.664 -6.296 -10.520 1.00 67.19 120 THR A O 1
ATOM 981 N N . MET A 1 121 ? 3.823 -8.164 -10.129 1.00 75.81 121 MET A N 1
ATOM 982 C CA . MET A 1 121 ? 3.108 -8.528 -8.900 1.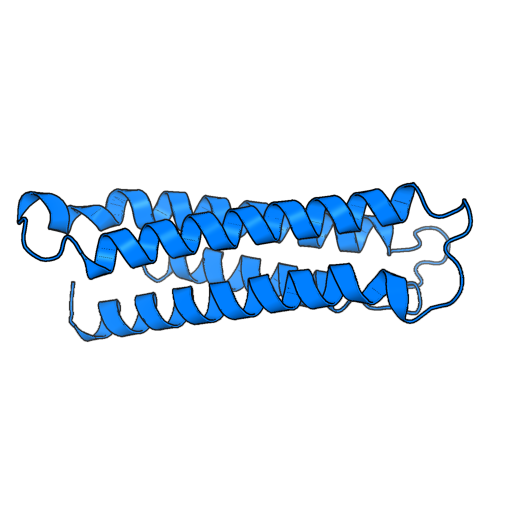00 75.81 121 MET A CA 1
ATOM 983 C C . MET A 1 121 ? 3.087 -7.360 -7.893 1.00 75.81 121 MET A C 1
ATOM 985 O O . MET A 1 121 ? 2.167 -7.251 -7.092 1.00 75.81 121 MET A O 1
ATOM 989 N N . VAL A 1 122 ? 4.060 -6.445 -7.994 1.00 79.50 122 VAL A N 1
ATOM 990 C CA . VAL A 1 122 ? 4.125 -5.159 -7.292 1.00 79.50 122 VAL A CA 1
ATOM 991 C C . VAL A 1 122 ? 2.915 -4.263 -7.588 1.00 79.50 122 VAL A C 1
ATOM 993 O O . VAL A 1 122 ? 2.266 -3.829 -6.639 1.00 79.50 122 VAL A O 1
ATOM 996 N N . ALA A 1 123 ? 2.564 -4.016 -8.857 1.00 82.44 123 ALA A N 1
ATOM 997 C CA . ALA A 1 123 ? 1.405 -3.196 -9.225 1.00 82.44 123 ALA A CA 1
ATOM 998 C C . ALA A 1 123 ? 0.090 -3.809 -8.718 1.00 82.44 123 ALA A C 1
ATOM 1000 O O . ALA A 1 123 ? -0.762 -3.102 -8.181 1.00 82.44 123 ALA A O 1
ATOM 1001 N N . LEU A 1 124 ? -0.051 -5.137 -8.807 1.00 86.25 124 LEU A N 1
ATOM 1002 C CA . LEU A 1 124 ? -1.225 -5.842 -8.288 1.00 86.25 124 LEU A CA 1
ATOM 1003 C C . LEU A 1 124 ? -1.343 -5.702 -6.766 1.00 86.25 124 LEU A C 1
ATOM 1005 O O . LEU A 1 124 ? -2.412 -5.362 -6.262 1.00 86.25 124 LEU A O 1
ATOM 1009 N N . VAL A 1 125 ? -0.255 -5.922 -6.026 1.00 87.94 125 VAL A N 1
ATOM 1010 C CA . VAL A 1 125 ? -0.254 -5.799 -4.560 1.00 87.94 125 VAL A CA 1
ATOM 1011 C C . VAL A 1 125 ? -0.483 -4.347 -4.130 1.00 87.94 125 VAL A C 1
ATOM 1013 O O . VAL A 1 125 ? -1.243 -4.113 -3.192 1.00 87.94 125 VAL A O 1
ATOM 1016 N N . ALA A 1 126 ? 0.088 -3.369 -4.840 1.00 87.12 126 ALA A N 1
ATOM 1017 C CA . ALA A 1 126 ? -0.163 -1.946 -4.610 1.00 87.12 126 ALA A CA 1
ATOM 1018 C C . ALA A 1 126 ? -1.639 -1.582 -4.849 1.00 87.12 126 ALA A C 1
ATOM 1020 O O . ALA A 1 126 ? -2.254 -0.897 -4.030 1.00 87.12 126 ALA A O 1
ATOM 1021 N N . GLY A 1 127 ? -2.235 -2.089 -5.932 1.00 88.56 127 GLY A N 1
ATOM 1022 C CA . GLY A 1 127 ? -3.655 -1.918 -6.237 1.00 88.56 127 GLY A CA 1
ATOM 1023 C C . GLY A 1 127 ? -4.565 -2.542 -5.176 1.00 88.56 127 GLY A C 1
ATOM 1024 O O . GLY A 1 127 ? -5.500 -1.890 -4.708 1.00 88.56 127 GLY A O 1
ATOM 1025 N N . LEU A 1 128 ? -4.258 -3.764 -4.726 1.00 90.12 128 LEU A N 1
ATOM 1026 C CA . LEU A 1 128 ? -4.979 -4.416 -3.629 1.00 90.12 128 LEU A CA 1
ATOM 1027 C C . LEU A 1 128 ? -4.882 -3.607 -2.333 1.00 90.12 128 LEU A C 1
ATOM 1029 O O . LEU A 1 128 ? -5.903 -3.366 -1.690 1.00 90.12 128 LEU A O 1
ATOM 1033 N N . LEU A 1 129 ? -3.686 -3.130 -1.983 1.00 90.19 129 LEU A N 1
ATOM 1034 C CA . LEU A 1 129 ? -3.457 -2.311 -0.793 1.00 90.19 129 LEU A CA 1
ATOM 1035 C C . LEU A 1 129 ? -4.237 -0.987 -0.858 1.00 90.19 129 LEU A C 1
ATOM 1037 O O . LEU A 1 129 ? -4.857 -0.588 0.128 1.00 90.19 129 LEU A O 1
ATOM 1041 N N . SER A 1 130 ? -4.282 -0.352 -2.034 1.00 91.94 130 SER A N 1
ATOM 1042 C CA . SER A 1 130 ? -5.096 0.842 -2.281 1.00 91.94 130 SER A CA 1
ATOM 1043 C C . SER A 1 130 ? -6.587 0.547 -2.108 1.00 91.94 130 SER A C 1
ATOM 1045 O O . SER A 1 130 ? -7.263 1.231 -1.344 1.00 91.94 130 SER A O 1
ATOM 1047 N N . SER A 1 131 ? -7.092 -0.530 -2.718 1.00 88.81 1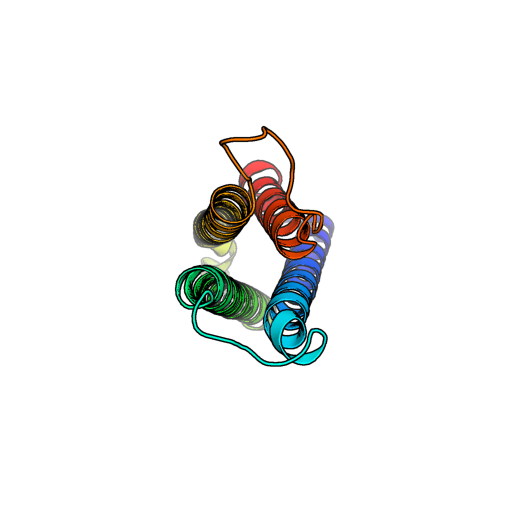31 SER A N 1
ATOM 1048 C CA . SER A 1 131 ? -8.503 -0.923 -2.604 1.00 88.81 131 SER A CA 1
ATOM 1049 C C . SER A 1 131 ? -8.916 -1.263 -1.168 1.00 88.81 131 SER A C 1
ATOM 1051 O O . SER A 1 131 ? -10.010 -0.902 -0.739 1.00 88.81 131 SER A O 1
ATOM 1053 N N . LEU A 1 132 ? -8.025 -1.893 -0.396 1.00 90.50 132 LEU A N 1
ATOM 1054 C CA . LEU A 1 132 ? -8.256 -2.236 1.003 1.00 90.50 132 LEU A CA 1
ATOM 1055 C C . LEU A 1 132 ? -8.380 -0.972 1.857 1.00 90.50 132 LEU A C 1
ATOM 1057 O O . LEU A 1 132 ? -9.311 -0.852 2.655 1.00 90.50 132 LEU A O 1
ATOM 1061 N N . HIS A 1 133 ? -7.475 -0.010 1.676 1.00 88.31 133 HIS A N 1
ATOM 1062 C CA . HIS A 1 133 ? -7.525 1.254 2.407 1.00 88.31 133 HIS A CA 1
ATOM 1063 C C . HIS A 1 133 ? -8.675 2.163 1.954 1.00 88.31 133 HIS A C 1
ATOM 1065 O O . HIS A 1 133 ? -9.270 2.838 2.793 1.00 88.31 133 HIS A O 1
ATOM 1071 N N . ALA A 1 134 ? -9.060 2.129 0.676 1.00 86.88 134 ALA A N 1
ATOM 1072 C CA . ALA A 1 134 ? -10.278 2.778 0.197 1.00 86.88 134 ALA A CA 1
ATOM 1073 C C . ALA A 1 134 ? -11.531 2.151 0.832 1.00 86.88 134 ALA A C 1
ATOM 1075 O O . ALA A 1 134 ? -12.403 2.867 1.317 1.00 86.88 134 ALA A O 1
ATOM 1076 N N . ALA A 1 135 ? -11.605 0.818 0.909 1.00 85.50 135 ALA A N 1
ATOM 1077 C CA . ALA A 1 135 ? -12.704 0.128 1.582 1.00 85.50 135 ALA A CA 1
ATOM 1078 C C . ALA A 1 135 ? -12.767 0.480 3.078 1.00 85.50 135 ALA A C 1
ATOM 1080 O O . ALA A 1 135 ? -13.852 0.722 3.597 1.00 85.50 135 ALA A O 1
ATOM 1081 N N . LEU A 1 136 ? -11.623 0.592 3.761 1.00 83.25 136 LEU A N 1
ATOM 1082 C CA . LEU A 1 136 ? -11.562 1.109 5.134 1.00 83.25 136 LEU A CA 1
ATOM 1083 C C . LEU A 1 136 ? -12.110 2.539 5.239 1.00 83.25 136 LEU A C 1
ATOM 1085 O O . LEU A 1 136 ? -12.919 2.815 6.122 1.00 83.25 136 LEU A O 1
ATOM 1089 N N . ALA A 1 137 ? -11.719 3.418 4.315 1.00 82.38 137 ALA A N 1
ATOM 1090 C CA . ALA A 1 137 ? -12.110 4.825 4.307 1.00 82.38 137 ALA A CA 1
ATOM 1091 C C . ALA A 1 137 ? -13.577 5.089 3.925 1.00 82.38 137 ALA A C 1
ATOM 1093 O O . ALA A 1 137 ? -14.070 6.171 4.215 1.00 82.38 137 ALA A O 1
ATOM 1094 N N . PHE A 1 138 ? -14.260 4.163 3.243 1.00 77.88 138 PHE A N 1
ATOM 1095 C CA . PHE A 1 138 ? -15.651 4.360 2.805 1.00 77.88 138 PHE A CA 1
ATOM 1096 C C . PHE A 1 138 ? -16.654 3.433 3.493 1.00 77.88 138 PHE A C 1
ATOM 1098 O O . PHE A 1 138 ? -17.799 3.825 3.698 1.00 77.88 138 PHE A O 1
ATOM 1105 N N . ALA A 1 139 ? -16.259 2.206 3.840 1.00 68.94 139 ALA A N 1
ATOM 1106 C CA . ALA A 1 139 ? -17.165 1.230 4.447 1.00 68.94 139 ALA A CA 1
ATOM 1107 C C . ALA A 1 139 ? -17.106 1.226 5.982 1.00 68.94 139 ALA A C 1
ATOM 1109 O O . ALA A 1 139 ? -18.061 0.784 6.623 1.00 68.94 139 ALA A O 1
ATOM 1110 N N . PHE A 1 140 ? -15.999 1.686 6.580 1.00 63.44 140 PHE A N 1
ATOM 1111 C CA . PHE A 1 140 ? -15.742 1.525 8.015 1.00 63.44 140 PHE A CA 1
ATOM 1112 C C . PHE A 1 140 ? -15.544 2.818 8.799 1.00 63.44 140 PHE A C 1
ATOM 1114 O O . PHE A 1 140 ? -15.354 2.723 10.013 1.00 63.44 140 PHE A O 1
ATOM 1121 N N . THR A 1 141 ? -15.659 3.992 8.178 1.00 58.09 141 THR A N 1
ATOM 1122 C CA . THR A 1 141 ? -15.646 5.304 8.852 1.00 58.09 141 THR A CA 1
ATOM 1123 C C . THR A 1 141 ? -17.056 5.845 8.969 1.00 58.09 141 THR A C 1
ATOM 1125 O O . THR A 1 141 ? -17.530 5.902 10.134 1.00 58.09 141 THR A O 1
#

Sequence (141 aa):
MTRARRCVVLTLYTISTLLSSFLIYLAAFHCQSMFRCTLLEKQNQFTQIVAILFACMIIISSLIWLYANCYKVENTCLNNYNFLEMPNAVFCSLLAGVACVIEIHYNFDYTDIEWTKKWTMVALVAGLLSSLHAALAFAFT

Secondary structure (DSSP, 8-state):
--HHHHHHHHHHHHHHHHHHHHHHHHHHHTTTSSS---STTHHHHHHHHHHHHHHHHHHHHHHHHHHHHHH-TT-GGGGGTHHHHHHHHHHHHHHHHHHHHHHHHHHB-TTT-PBPS---HHHHHHHHHHHHHHHHHHH--

Mean predicted aligned error: 9.56 Å

pLDDT: mean 74.15, std 14.96, range [39.56, 92.12]

Nearest PDB structures (foldseek):
  7ul3-assembly1_A  TM=3.467E-01  e=1.075E+00  Homo sapiens
  7s8m-assembly1_R  TM=4.039E-01  e=2.256E+00  Escherichia coli
  8yky-assembly1_R  TM=4.208E-01  e=3.351E+00  Clostridium perfringens
  8u8f-assembly1_R  TM=3.926E-01  e=3.520E+00  Homo sapiens
  7vv4-assembly1_R  TM=3.989E-01  e=7.032E+00  Homo sapiens